Protein AF-A0A817DM86-F1 (afdb_monomer_lite)

Radius of gyration: 14.16 Å; chains: 1; bounding box: 27×30×44 Å

Structure (mmCIF, N/CA/C/O backbone):
data_AF-A0A817DM86-F1
#
_entry.id   AF-A0A817DM86-F1
#
loop_
_atom_site.group_PDB
_atom_site.id
_atom_site.type_symbol
_atom_site.label_atom_id
_atom_site.label_alt_id
_atom_site.label_comp_id
_atom_site.label_asym_id
_atom_site.label_entity_id
_atom_site.label_seq_id
_atom_site.pdbx_PDB_ins_code
_atom_site.Cartn_x
_atom_site.Cartn_y
_atom_site.Cartn_z
_atom_site.occupancy
_atom_site.B_iso_or_equiv
_atom_site.auth_seq_id
_atom_site.auth_comp_id
_atom_site.auth_asym_id
_atom_site.auth_atom_id
_atom_site.pdbx_PDB_model_num
ATOM 1 N N . MET A 1 1 ? 7.956 -14.556 5.791 1.00 50.00 1 MET A N 1
ATOM 2 C CA . MET A 1 1 ? 6.799 -13.696 5.479 1.00 50.00 1 MET A CA 1
ATOM 3 C C . MET A 1 1 ? 5.576 -14.316 6.131 1.00 50.00 1 MET A C 1
ATOM 5 O O . MET A 1 1 ? 5.336 -15.496 5.911 1.00 50.00 1 MET A O 1
ATOM 9 N N . GLU A 1 2 ? 4.900 -13.591 7.017 1.00 54.62 2 GLU A N 1
ATOM 10 C CA . GLU A 1 2 ? 3.743 -14.093 7.772 1.00 54.62 2 GLU A CA 1
ATOM 11 C C . GLU A 1 2 ? 2.454 -13.715 7.031 1.00 54.62 2 GLU A C 1
ATOM 13 O O . GLU A 1 2 ? 2.273 -12.554 6.669 1.00 54.62 2 GLU A O 1
ATOM 18 N N . ILE A 1 3 ? 1.568 -14.683 6.786 1.00 56.84 3 ILE A N 1
ATOM 19 C CA . ILE A 1 3 ? 0.252 -14.422 6.190 1.00 56.84 3 ILE A CA 1
ATOM 20 C C . ILE A 1 3 ? -0.677 -13.956 7.312 1.00 56.84 3 ILE A C 1
ATOM 22 O O . ILE A 1 3 ? -1.029 -14.740 8.193 1.00 56.84 3 ILE A O 1
ATOM 26 N N . LYS A 1 4 ? -1.084 -12.685 7.277 1.00 59.06 4 LYS A N 1
ATOM 27 C CA . LYS A 1 4 ? -2.055 -12.114 8.218 1.00 59.06 4 LYS A CA 1
ATOM 28 C C . LYS A 1 4 ? -3.429 -12.013 7.561 1.00 59.06 4 LYS A C 1
ATOM 30 O O . LYS A 1 4 ? -3.546 -11.640 6.397 1.00 59.06 4 LYS A O 1
ATOM 35 N N . THR A 1 5 ? -4.472 -12.373 8.303 1.00 58.97 5 THR A N 1
ATOM 36 C CA . THR A 1 5 ? -5.866 -12.267 7.857 1.00 58.97 5 THR A CA 1
ATOM 37 C C . THR A 1 5 ? -6.474 -10.982 8.408 1.00 58.97 5 THR A C 1
ATOM 39 O O . THR A 1 5 ? -6.568 -10.809 9.618 1.00 58.97 5 THR A O 1
ATOM 42 N N . LEU A 1 6 ? -6.899 -10.079 7.520 1.00 60.78 6 LEU A N 1
ATOM 43 C CA . LEU A 1 6 ? -7.344 -8.720 7.879 1.00 60.78 6 LEU A CA 1
ATOM 44 C C . LEU A 1 6 ? -8.590 -8.695 8.774 1.00 60.78 6 LEU A C 1
ATOM 46 O O . LEU A 1 6 ? -8.754 -7.801 9.594 1.00 60.78 6 LEU A O 1
ATOM 50 N N . TRP A 1 7 ? -9.442 -9.715 8.664 1.00 56.12 7 TRP A N 1
ATOM 51 C CA . TRP A 1 7 ? -10.644 -9.882 9.489 1.00 56.12 7 TRP A CA 1
ATOM 52 C C . TRP A 1 7 ? -10.332 -10.082 10.979 1.00 56.12 7 TRP A C 1
ATOM 54 O O . TRP A 1 7 ? -11.222 -9.940 11.808 1.00 56.12 7 TRP A O 1
ATOM 64 N N . LYS A 1 8 ? -9.086 -10.441 11.322 1.00 51.78 8 LYS A N 1
ATOM 65 C CA . LYS A 1 8 ? -8.635 -10.646 12.704 1.00 51.78 8 LYS A CA 1
ATOM 66 C C . LYS A 1 8 ? -8.328 -9.329 13.431 1.00 51.78 8 LYS A C 1
ATOM 68 O O . LYS A 1 8 ? -8.298 -9.329 14.655 1.00 51.78 8 LYS A O 1
ATOM 73 N N . ASP A 1 9 ? -8.151 -8.233 12.692 1.00 59.41 9 ASP A N 1
ATOM 74 C CA . ASP A 1 9 ? -7.826 -6.907 13.235 1.00 59.41 9 ASP A CA 1
ATOM 75 C C . ASP A 1 9 ? -9.083 -6.026 13.445 1.00 59.41 9 ASP A C 1
ATOM 77 O O . ASP A 1 9 ? -8.970 -4.806 13.534 1.00 59.41 9 ASP A O 1
ATOM 81 N N . ASP A 1 10 ? -10.292 -6.613 13.461 1.00 66.31 10 ASP A N 1
ATOM 82 C CA . ASP A 1 10 ? -11.594 -5.912 13.544 1.00 66.31 10 ASP A CA 1
ATOM 83 C C . ASP A 1 10 ? -11.775 -4.782 12.505 1.00 66.31 10 ASP A C 1
ATOM 85 O O . ASP A 1 10 ? -12.585 -3.863 12.673 1.00 66.31 10 ASP A O 1
ATOM 89 N N . ALA A 1 11 ? -11.033 -4.852 11.395 1.00 68.12 11 ALA A N 1
ATOM 90 C CA . ALA A 1 11 ? -11.086 -3.870 10.325 1.00 68.12 11 ALA A CA 1
ATOM 91 C C . ALA A 1 11 ? -12.477 -3.871 9.678 1.00 68.12 11 ALA A C 1
ATOM 93 O O . ALA A 1 11 ? -12.839 -4.778 8.929 1.00 68.12 11 ALA A O 1
ATOM 94 N N . LYS A 1 12 ? -13.263 -2.826 9.956 1.00 79.50 12 LYS A N 1
ATOM 95 C CA . LYS A 1 12 ? -14.616 -2.665 9.398 1.00 79.50 12 LYS A CA 1
ATOM 96 C C . LYS A 1 12 ? -14.602 -2.242 7.930 1.00 79.50 12 LYS A C 1
ATOM 98 O O . LYS A 1 12 ? -15.562 -2.509 7.213 1.00 79.50 12 LYS A O 1
ATOM 103 N N . THR A 1 13 ? -13.511 -1.612 7.496 1.00 86.38 13 THR A N 1
ATOM 104 C CA . THR A 1 13 ? -13.333 -1.091 6.139 1.00 86.38 13 THR A CA 1
ATOM 105 C C . THR A 1 13 ? -11.957 -1.480 5.615 1.00 86.38 13 THR A C 1
ATOM 107 O O . THR A 1 13 ? -10.945 -1.233 6.274 1.00 86.38 13 THR A O 1
ATOM 110 N N . ILE A 1 14 ? -11.925 -2.066 4.416 1.00 87.56 14 ILE A N 1
ATOM 111 C CA . ILE A 1 14 ? -10.701 -2.439 3.703 1.00 87.56 14 ILE A CA 1
ATOM 112 C C . ILE A 1 14 ? -10.725 -1.763 2.331 1.00 87.56 14 ILE A C 1
ATOM 114 O O . ILE A 1 14 ? -11.655 -1.969 1.553 1.00 87.56 14 ILE A O 1
ATOM 118 N N . GLY A 1 15 ? -9.707 -0.959 2.036 1.00 90.69 15 GLY A N 1
ATOM 119 C CA . GLY A 1 15 ? -9.465 -0.391 0.715 1.00 90.69 15 GLY A CA 1
ATOM 120 C C . GLY A 1 15 ? -8.451 -1.225 -0.066 1.00 90.69 15 GLY A C 1
ATOM 121 O O . GLY A 1 15 ? -7.453 -1.689 0.488 1.00 90.69 15 GLY A O 1
ATOM 122 N N . ILE A 1 16 ? -8.695 -1.395 -1.363 1.00 92.75 16 ILE A N 1
ATOM 123 C CA . ILE A 1 16 ? -7.763 -2.058 -2.279 1.00 92.75 16 ILE A CA 1
ATOM 124 C C . ILE A 1 16 ? -7.082 -0.979 -3.115 1.00 92.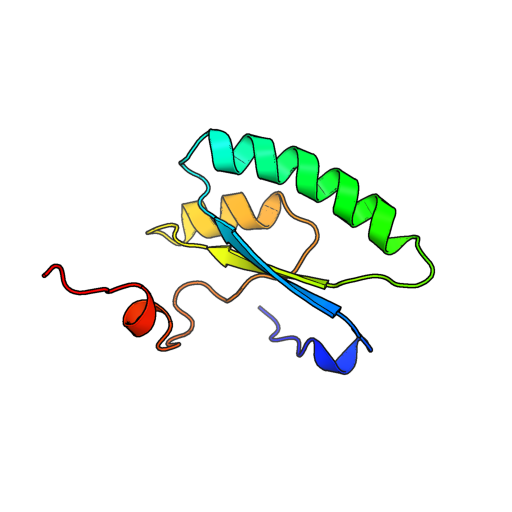75 16 ILE A C 1
ATOM 126 O O . ILE A 1 16 ? -7.753 -0.217 -3.810 1.00 92.75 16 ILE A O 1
ATOM 130 N N . TYR A 1 17 ? -5.758 -0.911 -3.035 1.00 93.81 17 TYR A N 1
ATOM 131 C CA . TYR A 1 17 ? -4.954 0.085 -3.728 1.00 93.81 17 TYR A CA 1
ATOM 132 C C . TYR A 1 17 ? -4.163 -0.571 -4.859 1.00 93.81 17 TYR A C 1
ATOM 134 O O . TYR A 1 17 ? -3.227 -1.325 -4.606 1.00 93.81 17 TYR A O 1
ATOM 142 N N . PHE A 1 18 ? -4.543 -0.294 -6.105 1.00 92.62 18 PHE A N 1
ATOM 143 C CA . PHE A 1 18 ? -3.839 -0.778 -7.295 1.00 92.62 18 PHE A CA 1
ATOM 144 C C . PHE A 1 18 ? -2.805 0.252 -7.728 1.00 92.62 18 PHE A C 1
ATOM 146 O O . PHE A 1 18 ? -3.157 1.411 -7.955 1.00 92.62 18 PHE A O 1
ATOM 153 N N . SER A 1 19 ? -1.540 -0.152 -7.819 1.00 93.81 19 SER A N 1
ATOM 154 C CA . SER A 1 19 ? -0.462 0.785 -8.130 1.00 93.81 19 SER A CA 1
ATOM 155 C C . SER A 1 19 ? 0.826 0.087 -8.581 1.00 93.81 19 SER A C 1
ATOM 157 O O . SER A 1 19 ? 0.936 -1.137 -8.500 1.00 93.81 19 SER A O 1
ATOM 159 N N . VAL A 1 20 ? 1.797 0.874 -9.049 1.00 92.31 20 VAL A N 1
ATOM 160 C CA . VAL A 1 20 ? 3.140 0.432 -9.465 1.00 92.31 20 VAL A CA 1
ATOM 161 C C . VAL A 1 20 ? 4.202 1.444 -9.034 1.00 92.31 20 VAL A C 1
ATOM 163 O O . VAL A 1 20 ? 3.931 2.645 -8.975 1.00 92.31 20 VAL A O 1
ATOM 166 N N . GLU A 1 21 ? 5.425 0.985 -8.783 1.00 92.62 21 GLU A N 1
ATOM 167 C CA . GLU A 1 21 ? 6.541 1.837 -8.342 1.00 92.62 21 GLU A CA 1
ATOM 168 C C . GLU A 1 21 ? 7.105 2.694 -9.475 1.00 92.62 21 GLU A C 1
ATOM 170 O O . GLU A 1 21 ? 7.490 3.851 -9.281 1.00 92.62 21 GLU A O 1
ATOM 175 N N . TRP A 1 22 ? 7.194 2.131 -10.680 1.00 88.25 22 TRP A N 1
ATOM 176 C CA . TRP A 1 22 ? 7.900 2.764 -11.794 1.00 88.25 22 TRP A CA 1
ATOM 177 C C . TRP A 1 22 ? 7.156 3.984 -12.360 1.00 88.25 22 TRP A C 1
ATOM 179 O O . TRP A 1 22 ? 7.790 4.870 -12.943 1.00 88.25 22 TRP A O 1
ATOM 189 N N . TYR A 1 23 ? 5.847 4.107 -12.115 1.00 93.12 23 TYR A N 1
ATOM 190 C CA . TYR A 1 23 ? 5.019 5.194 -12.636 1.00 93.12 23 TYR A CA 1
ATOM 191 C C . TYR A 1 23 ? 5.020 6.426 -11.703 1.00 93.12 23 TYR A C 1
ATOM 193 O O . TYR A 1 23 ? 4.553 6.335 -10.568 1.00 93.12 23 TYR A O 1
ATOM 201 N N . PRO A 1 24 ? 5.515 7.606 -12.140 1.00 91.44 24 PRO A N 1
ATOM 202 C CA . PRO A 1 24 ? 5.646 8.773 -11.260 1.00 91.44 24 PRO A CA 1
ATOM 203 C C . PRO A 1 24 ? 4.349 9.237 -10.576 1.00 91.44 24 PRO A C 1
ATOM 205 O O . PRO A 1 24 ? 4.384 9.427 -9.362 1.00 91.44 24 PRO A O 1
ATOM 208 N N . PRO A 1 25 ? 3.196 9.335 -11.268 1.00 94.12 25 PRO A N 1
ATOM 209 C CA . PRO A 1 25 ? 1.945 9.725 -10.615 1.00 94.12 25 PRO A CA 1
ATOM 210 C C . PRO A 1 25 ? 1.518 8.779 -9.485 1.00 94.12 25 PRO A C 1
ATOM 212 O O . PRO A 1 25 ? 0.966 9.228 -8.483 1.00 94.12 25 PRO A O 1
ATOM 215 N N . CYS A 1 26 ? 1.814 7.480 -9.602 1.00 93.88 26 CYS A N 1
ATOM 216 C CA . CYS A 1 26 ? 1.571 6.516 -8.530 1.00 93.88 26 CYS A CA 1
ATOM 217 C C . CYS A 1 26 ? 2.402 6.833 -7.283 1.00 93.88 26 CYS A C 1
ATOM 219 O O . CYS A 1 26 ? 1.874 6.769 -6.172 1.00 93.88 26 CYS A O 1
ATOM 221 N N . ARG A 1 27 ? 3.671 7.229 -7.443 1.00 92.56 27 ARG A N 1
ATOM 222 C CA . ARG A 1 27 ? 4.540 7.607 -6.316 1.00 92.56 27 ARG A CA 1
ATOM 223 C C . ARG A 1 27 ? 4.047 8.866 -5.602 1.00 92.56 27 ARG A C 1
ATOM 225 O O . ARG A 1 27 ? 3.987 8.874 -4.374 1.00 92.56 27 ARG A O 1
ATOM 232 N N . ASP A 1 28 ? 3.618 9.880 -6.350 1.00 93.62 28 ASP A N 1
ATOM 233 C CA . ASP A 1 28 ? 3.083 11.124 -5.775 1.00 93.62 28 ASP A CA 1
ATOM 234 C C . ASP A 1 28 ? 1.790 10.865 -4.979 1.00 93.62 28 ASP A C 1
ATOM 236 O O . ASP A 1 28 ? 1.628 11.332 -3.845 1.00 93.62 28 ASP A O 1
ATOM 240 N N . ILE A 1 29 ? 0.894 10.042 -5.539 1.00 95.06 29 ILE A N 1
ATOM 241 C CA . ILE A 1 29 ? -0.321 9.590 -4.849 1.00 95.06 29 ILE A CA 1
ATOM 242 C C . ILE A 1 29 ? 0.041 8.785 -3.601 1.00 95.06 29 ILE A C 1
ATOM 244 O O . ILE A 1 29 ? -0.555 9.010 -2.552 1.00 95.06 29 ILE A O 1
ATOM 248 N N . THR A 1 30 ? 1.025 7.886 -3.683 1.00 95.50 30 THR A N 1
ATOM 249 C CA . THR A 1 30 ? 1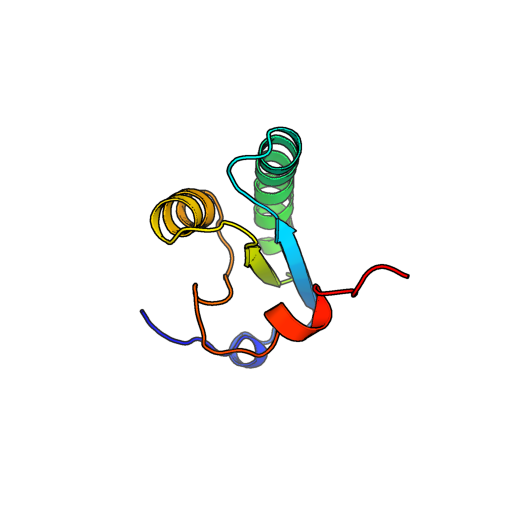.460 7.057 -2.546 1.00 95.50 30 THR A CA 1
ATOM 250 C C . THR A 1 30 ? 1.928 7.915 -1.386 1.00 95.50 30 THR A C 1
ATOM 252 O O . THR A 1 30 ? 1.505 7.692 -0.258 1.00 95.50 30 THR A O 1
ATOM 255 N N . SER A 1 31 ? 2.764 8.921 -1.656 1.00 94.00 31 SER A N 1
ATOM 256 C CA . SER A 1 31 ? 3.258 9.826 -0.619 1.00 94.00 31 SER A CA 1
ATOM 257 C C . SER A 1 31 ? 2.106 10.527 0.107 1.00 94.00 31 SER A C 1
ATOM 259 O O . SER A 1 31 ? 2.065 10.534 1.338 1.00 94.00 31 SER A O 1
ATOM 261 N N . THR A 1 32 ? 1.131 11.034 -0.650 1.00 94.88 32 THR A N 1
ATOM 262 C CA . THR A 1 32 ? -0.066 11.675 -0.089 1.00 94.88 32 THR A CA 1
ATOM 263 C C . THR A 1 32 ? -0.928 10.680 0.696 1.00 94.88 32 THR A C 1
ATOM 265 O O . THR A 1 32 ? -1.345 10.960 1.818 1.00 94.88 32 THR A O 1
ATOM 268 N N . LEU A 1 33 ? -1.165 9.492 0.136 1.00 95.62 33 LEU A N 1
ATOM 269 C CA . LEU A 1 33 ? -1.996 8.452 0.738 1.00 95.62 33 LEU A CA 1
ATOM 270 C C . LEU A 1 33 ? -1.395 7.922 2.044 1.00 95.62 33 LEU A C 1
ATOM 272 O O . LEU A 1 33 ? -2.136 7.681 2.992 1.00 95.62 33 LEU A O 1
ATOM 276 N N . THR A 1 34 ? -0.069 7.791 2.123 1.00 95.00 34 THR A N 1
ATOM 277 C CA . THR A 1 34 ? 0.642 7.412 3.352 1.00 95.00 34 THR A CA 1
ATOM 278 C C . THR A 1 34 ? 0.343 8.385 4.485 1.00 95.00 34 THR A C 1
ATOM 280 O O . THR A 1 34 ? 0.022 7.948 5.590 1.00 95.00 34 THR A O 1
ATOM 283 N N . GLN A 1 35 ? 0.377 9.692 4.213 1.00 93.62 35 GLN A N 1
ATOM 284 C CA . GLN A 1 35 ? 0.054 10.705 5.217 1.00 93.62 35 GLN A CA 1
ATOM 285 C C . GLN A 1 35 ? -1.407 10.588 5.678 1.00 93.62 35 GLN A C 1
ATOM 287 O O . GLN A 1 35 ? -1.668 10.491 6.878 1.00 93.62 35 GLN A O 1
ATOM 292 N N . CYS A 1 36 ? -2.353 10.507 4.735 1.00 93.12 36 CYS A N 1
ATOM 293 C CA . CYS A 1 36 ? -3.775 10.350 5.053 1.00 93.12 36 CYS A CA 1
ATOM 294 C C . CYS A 1 36 ? -4.064 9.067 5.843 1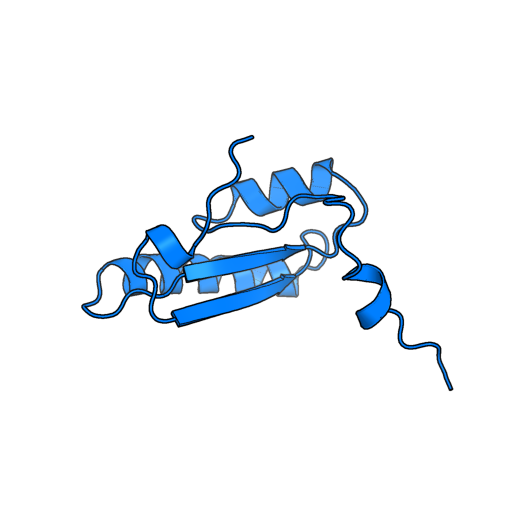.00 93.12 36 CYS A C 1
ATOM 296 O O . CYS A 1 36 ? -4.892 9.073 6.751 1.00 93.12 36 CYS A O 1
ATOM 298 N N . TYR A 1 37 ? -3.388 7.965 5.513 1.00 93.88 37 TYR A N 1
ATOM 299 C CA . TYR A 1 37 ? -3.539 6.701 6.224 1.00 93.88 37 TYR A CA 1
ATOM 300 C C . TYR A 1 37 ? -3.063 6.822 7.671 1.00 93.88 37 TYR A C 1
ATOM 302 O O . TYR A 1 37 ? -3.798 6.447 8.577 1.00 93.88 37 TYR A O 1
ATOM 310 N N . ILE A 1 38 ? -1.879 7.394 7.911 1.00 92.38 38 ILE A N 1
ATOM 311 C CA . ILE A 1 38 ? -1.348 7.582 9.271 1.00 92.38 38 ILE A CA 1
ATOM 312 C C . ILE A 1 38 ? -2.317 8.408 10.130 1.00 92.38 38 ILE A C 1
ATOM 314 O O . ILE A 1 38 ? -2.580 8.046 11.276 1.00 92.38 38 ILE A O 1
ATOM 318 N N . GLU A 1 39 ? -2.886 9.477 9.573 1.00 91.94 39 GLU A N 1
ATOM 319 C CA . GLU A 1 39 ? -3.893 10.298 10.256 1.00 91.94 39 GLU A CA 1
ATOM 320 C C . GLU A 1 39 ? -5.187 9.518 10.530 1.00 91.94 39 GLU A C 1
ATOM 322 O O . GLU A 1 39 ? -5.729 9.575 11.635 1.00 91.94 39 GLU A O 1
ATOM 327 N N . ALA A 1 40 ? -5.661 8.736 9.558 1.00 90.12 40 ALA A N 1
ATOM 328 C CA . ALA A 1 40 ? -6.869 7.931 9.702 1.00 90.12 40 ALA A CA 1
ATOM 329 C C . ALA A 1 40 ? -6.726 6.809 10.740 1.00 90.12 40 ALA A C 1
ATOM 331 O O . ALA A 1 40 ? -7.700 6.488 11.424 1.00 90.12 40 ALA A O 1
ATOM 332 N N . GLN A 1 41 ? -5.523 6.255 10.918 1.00 88.19 41 GLN A N 1
ATOM 333 C CA . GLN A 1 41 ? -5.255 5.251 11.951 1.00 88.19 41 GLN A CA 1
ATOM 334 C C . GLN A 1 41 ? -5.416 5.798 13.379 1.00 88.19 41 GLN A C 1
ATOM 336 O O . GLN A 1 41 ? -5.622 5.014 14.302 1.00 88.19 41 GLN A O 1
ATOM 341 N N . ALA A 1 42 ? -5.364 7.122 13.572 1.00 88.00 42 ALA A N 1
ATOM 342 C CA . ALA A 1 42 ? -5.627 7.773 14.857 1.00 88.00 42 ALA A CA 1
ATOM 343 C C . ALA A 1 42 ? -7.114 8.124 15.081 1.00 88.00 42 ALA A C 1
ATOM 345 O O . ALA A 1 42 ? -7.464 8.670 16.128 1.00 88.00 42 ALA A O 1
ATOM 346 N N . SER A 1 43 ? -7.988 7.847 14.109 1.00 86.25 43 SER A N 1
ATOM 347 C CA . SER A 1 43 ? -9.421 8.149 14.192 1.00 86.25 43 SER A CA 1
ATOM 348 C C . SER A 1 43 ? -10.217 7.060 14.924 1.00 86.25 43 SER A C 1
ATOM 350 O O . SER A 1 43 ? -9.741 5.947 15.138 1.00 86.25 43 SER A O 1
ATOM 352 N N . GLU A 1 44 ? -11.474 7.355 15.270 1.00 82.56 44 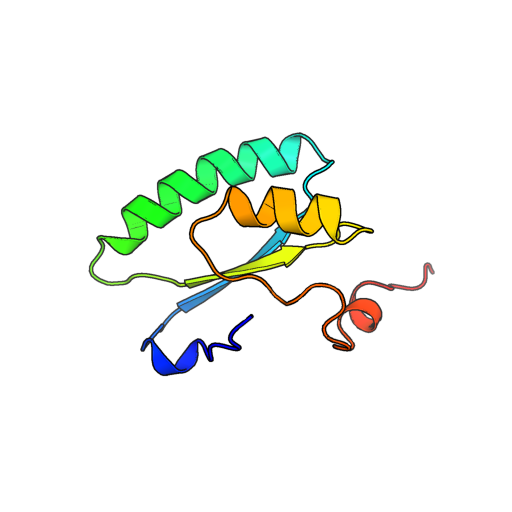GLU A N 1
ATOM 353 C CA . GLU A 1 44 ? -12.394 6.376 15.877 1.00 82.56 44 GLU A CA 1
ATOM 354 C C . GLU A 1 44 ? -12.752 5.212 14.932 1.00 82.56 44 GLU A C 1
ATOM 356 O O . GLU A 1 44 ? -13.242 4.167 15.374 1.00 82.56 44 GLU A O 1
ATOM 361 N N . HIS A 1 45 ? -12.530 5.383 13.624 1.00 78.88 45 HIS A N 1
ATOM 362 C CA . HIS A 1 45 ? -12.887 4.423 12.580 1.00 78.88 45 HIS A CA 1
ATOM 363 C C . HIS A 1 45 ? -11.717 4.213 11.605 1.00 78.88 45 HIS A C 1
ATOM 365 O O . HIS A 1 45 ? -11.786 4.661 10.457 1.00 78.88 45 HIS A O 1
ATOM 371 N N . PRO A 1 46 ? -10.643 3.528 12.036 1.00 83.88 46 PRO A N 1
ATOM 372 C CA . PRO A 1 46 ? -9.518 3.224 11.163 1.00 83.88 46 PRO A CA 1
ATOM 373 C C . PRO A 1 46 ? -9.954 2.301 10.018 1.00 83.88 46 PRO A C 1
ATOM 375 O O . PRO A 1 46 ? -10.834 1.447 10.174 1.00 83.88 46 PRO A O 1
ATOM 378 N N . PHE A 1 47 ? -9.310 2.454 8.865 1.00 86.25 47 PHE A N 1
ATOM 379 C CA . PHE A 1 47 ? -9.479 1.562 7.722 1.00 86.25 47 PHE A CA 1
ATOM 380 C C . PHE A 1 47 ? -8.148 0.908 7.382 1.00 86.25 47 PHE A C 1
ATOM 382 O O . PHE A 1 47 ? -7.086 1.482 7.594 1.00 86.25 47 PHE A O 1
ATOM 389 N N . GLN A 1 48 ? -8.205 -0.296 6.826 1.00 88.38 48 GLN A N 1
ATOM 390 C CA . GLN A 1 48 ? -7.013 -0.987 6.355 1.00 88.38 48 GLN A CA 1
ATOM 391 C C . GLN A 1 48 ? -6.848 -0.796 4.853 1.00 88.38 48 GLN A C 1
ATOM 393 O O . GLN A 1 48 ? -7.831 -0.776 4.112 1.00 88.38 48 GLN A O 1
ATOM 398 N N . LEU A 1 49 ? -5.604 -0.688 4.396 1.00 91.00 49 LEU A N 1
ATOM 399 C CA . LEU A 1 49 ? -5.264 -0.693 2.976 1.00 91.00 49 LEU A CA 1
ATOM 400 C C . LEU A 1 49 ? -4.510 -1.964 2.612 1.00 91.00 49 LEU A C 1
ATOM 402 O O . LEU A 1 49 ? -3.719 -2.491 3.397 1.00 91.00 49 LEU A O 1
ATOM 406 N N . VAL A 1 50 ? -4.765 -2.442 1.398 1.00 91.44 50 VAL A N 1
ATOM 407 C CA . VAL A 1 50 ? -4.026 -3.545 0.793 1.00 91.44 50 VAL A CA 1
ATOM 408 C C . VAL A 1 50 ? -3.532 -3.110 -0.576 1.00 91.44 50 VAL A C 1
ATOM 410 O O . VAL A 1 50 ? -4.334 -2.849 -1.473 1.00 91.44 50 VAL A O 1
ATOM 413 N N . LEU A 1 51 ? -2.214 -3.059 -0.742 1.00 92.31 51 LEU A N 1
ATOM 414 C CA . LEU A 1 51 ? -1.579 -2.875 -2.038 1.00 92.31 51 LEU A CA 1
ATOM 415 C C . LEU A 1 51 ? -1.778 -4.130 -2.897 1.00 92.31 51 LEU A C 1
ATOM 417 O O . LEU A 1 51 ? -1.415 -5.240 -2.504 1.00 92.31 51 LEU A O 1
ATOM 421 N N . VAL A 1 52 ? -2.294 -3.927 -4.102 1.00 91.38 52 VAL A N 1
ATOM 422 C CA . VAL A 1 52 ? -2.229 -4.874 -5.214 1.00 91.38 52 VAL A CA 1
ATOM 423 C C . VAL A 1 52 ? -1.279 -4.270 -6.237 1.00 91.38 52 VAL A C 1
ATOM 425 O O . VAL A 1 52 ? -1.657 -3.427 -7.051 1.00 91.38 52 VAL A O 1
ATOM 428 N N . SER A 1 53 ? -0.011 -4.653 -6.133 1.00 90.38 53 SER A N 1
ATOM 429 C CA . SER A 1 53 ? 1.027 -4.165 -7.036 1.00 90.38 53 SER A CA 1
ATOM 430 C C . SER A 1 53 ? 0.879 -4.808 -8.416 1.00 90.38 53 SER A C 1
ATOM 432 O O . SER A 1 53 ? 0.582 -5.998 -8.527 1.00 90.38 53 SER A O 1
ATOM 434 N N . SER A 1 54 ? 1.081 -4.002 -9.459 1.00 89.94 54 SER A N 1
ATOM 435 C CA . SER A 1 54 ? 1.263 -4.470 -10.843 1.00 89.94 54 SER A CA 1
ATOM 436 C C . SER A 1 54 ? 2.720 -4.330 -11.305 1.00 89.94 54 SER A C 1
ATOM 438 O O . SER A 1 54 ? 2.981 -4.239 -12.501 1.00 89.94 54 SER A O 1
ATOM 440 N N . ASP A 1 55 ? 3.666 -4.240 -10.364 1.00 90.12 55 ASP A N 1
ATOM 441 C CA . ASP A 1 55 ? 5.090 -4.300 -10.684 1.00 90.12 55 ASP A CA 1
ATOM 442 C C . ASP A 1 55 ? 5.418 -5.676 -11.282 1.00 90.12 55 ASP A C 1
ATOM 444 O O . ASP A 1 55 ? 4.848 -6.693 -10.887 1.00 90.12 55 ASP A O 1
ATOM 448 N N . GLU A 1 56 ? 6.320 -5.710 -12.260 1.00 88.69 56 GLU A N 1
ATOM 449 C CA . GLU A 1 56 ? 6.623 -6.929 -13.027 1.00 88.69 56 GLU A CA 1
ATOM 450 C C . GLU A 1 56 ? 7.670 -7.817 -12.344 1.00 88.69 56 GLU A C 1
ATOM 452 O O . GLU A 1 56 ? 7.847 -8.981 -12.705 1.00 88.69 56 GLU A O 1
ATOM 457 N N . ASP A 1 57 ? 8.362 -7.276 -11.344 1.00 89.75 57 ASP A N 1
ATOM 458 C CA . ASP A 1 57 ? 9.453 -7.939 -10.653 1.00 89.75 57 ASP A CA 1
ATOM 459 C C . ASP A 1 57 ? 9.381 -7.742 -9.131 1.00 89.75 57 ASP A C 1
ATOM 461 O O . ASP A 1 57 ? 8.886 -6.740 -8.604 1.00 89.75 57 ASP A O 1
ATOM 465 N N . GLU A 1 58 ? 9.910 -8.730 -8.412 1.00 90.50 58 GLU A N 1
ATOM 466 C CA . GLU A 1 58 ? 9.865 -8.778 -6.952 1.00 90.50 58 GLU A CA 1
ATOM 467 C C . GLU A 1 58 ? 10.699 -7.658 -6.304 1.00 90.50 58 GLU A C 1
ATOM 469 O O . GLU A 1 58 ? 10.390 -7.202 -5.201 1.00 90.50 58 GLU A O 1
ATOM 474 N N . GLN A 1 59 ? 11.753 -7.180 -6.974 1.00 92.75 59 GLN A N 1
ATOM 475 C CA . GLN A 1 59 ? 12.609 -6.121 -6.444 1.00 92.75 59 GLN A CA 1
ATOM 476 C C . GLN A 1 59 ? 11.863 -4.781 -6.415 1.00 92.75 59 GLN A C 1
ATOM 478 O O . GLN A 1 59 ? 11.877 -4.101 -5.384 1.00 92.75 59 GLN A O 1
ATOM 483 N N . SER A 1 60 ? 11.186 -4.425 -7.507 1.00 91.12 60 SER A N 1
ATOM 484 C CA . SER A 1 60 ? 10.328 -3.244 -7.614 1.00 91.12 60 SER A CA 1
ATOM 485 C C . SER A 1 60 ? 9.174 -3.316 -6.615 1.00 91.12 60 SER A C 1
ATOM 487 O O . SER A 1 60 ? 8.990 -2.380 -5.835 1.00 91.12 60 SER A O 1
ATOM 489 N N . PHE A 1 61 ? 8.490 -4.464 -6.534 1.00 92.81 61 PHE A N 1
ATOM 490 C CA . PHE A 1 61 ? 7.451 -4.721 -5.531 1.00 92.81 61 PHE A CA 1
ATOM 491 C C . PHE A 1 61 ? 7.947 -4.471 -4.098 1.00 92.81 61 PHE A C 1
ATOM 493 O O . PHE A 1 61 ? 7.330 -3.720 -3.339 1.00 92.81 61 PHE A O 1
ATOM 500 N N . ASN A 1 62 ? 9.079 -5.074 -3.722 1.00 92.31 62 ASN A N 1
ATOM 501 C CA . ASN A 1 62 ? 9.628 -4.969 -2.370 1.00 92.31 62 ASN A CA 1
ATOM 502 C C . ASN A 1 62 ? 10.036 -3.533 -2.034 1.00 92.31 62 ASN A C 1
ATOM 504 O O . ASN A 1 62 ? 9.759 -3.048 -0.934 1.00 92.31 62 ASN A O 1
ATOM 508 N N . LYS A 1 63 ? 10.667 -2.835 -2.985 1.00 92.50 63 LYS A N 1
ATOM 509 C CA . LYS A 1 63 ? 11.023 -1.422 -2.832 1.00 92.50 63 LYS A CA 1
ATOM 510 C C . LYS A 1 63 ? 9.781 -0.558 -2.618 1.00 92.50 63 LYS A C 1
ATOM 512 O O . LYS A 1 63 ? 9.829 0.380 -1.823 1.00 92.50 63 LYS A O 1
ATOM 517 N N . TYR A 1 64 ? 8.689 -0.858 -3.311 1.00 93.25 64 TYR A N 1
ATOM 518 C CA . TYR A 1 64 ? 7.459 -0.088 -3.196 1.00 93.25 64 TYR A CA 1
ATOM 519 C C . TYR A 1 64 ? 6.749 -0.332 -1.866 1.00 93.25 64 TYR A C 1
ATOM 521 O O . TYR A 1 64 ? 6.411 0.611 -1.155 1.00 93.25 64 TYR A O 1
ATOM 529 N N . CYS A 1 65 ? 6.610 -1.605 -1.483 1.00 91.81 65 CYS A N 1
ATOM 530 C CA . CYS A 1 65 ? 6.005 -2.004 -0.214 1.00 91.81 65 CYS A CA 1
ATOM 531 C C . CYS A 1 65 ? 6.735 -1.392 0.985 1.00 91.81 65 CYS A C 1
ATOM 533 O O . CYS A 1 65 ? 6.095 -0.974 1.944 1.00 91.81 65 CYS A O 1
ATOM 535 N N . ALA A 1 66 ? 8.067 -1.285 0.923 1.00 91.94 66 ALA A N 1
ATOM 536 C CA . ALA A 1 66 ? 8.871 -0.688 1.988 1.00 91.94 66 ALA A CA 1
ATOM 537 C C . ALA A 1 66 ? 8.559 0.800 2.251 1.00 91.94 66 ALA A C 1
ATOM 539 O O . ALA A 1 66 ? 8.941 1.325 3.295 1.00 91.94 66 ALA A O 1
ATOM 540 N N . GLN A 1 67 ? 7.879 1.482 1.324 1.00 90.50 67 GLN A N 1
ATOM 541 C CA . GLN A 1 67 ? 7.487 2.889 1.455 1.00 90.50 67 GLN A CA 1
ATOM 542 C C . GLN A 1 67 ? 6.104 3.071 2.101 1.00 90.50 67 GLN A C 1
ATOM 544 O O . GLN A 1 67 ? 5.682 4.206 2.327 1.00 90.50 67 GLN A O 1
ATOM 549 N N . MET A 1 68 ? 5.384 1.982 2.386 1.00 91.69 68 MET A N 1
ATOM 550 C CA . MET A 1 68 ? 3.985 2.019 2.806 1.00 91.69 68 MET A CA 1
ATOM 551 C C . MET A 1 68 ? 3.779 1.358 4.178 1.00 91.69 68 MET A C 1
ATOM 553 O O . MET A 1 68 ? 4.348 0.303 4.450 1.00 91.69 68 MET A O 1
ATOM 557 N N . PRO A 1 69 ? 2.925 1.926 5.044 1.00 92.00 69 PRO A N 1
ATOM 558 C CA . PRO A 1 69 ? 2.640 1.385 6.375 1.00 92.00 69 PRO A CA 1
ATOM 559 C C . PRO A 1 69 ? 1.467 0.382 6.405 1.00 92.00 69 PRO A C 1
ATOM 561 O O . PRO A 1 69 ? 0.915 0.117 7.475 1.00 92.00 69 PRO A O 1
ATOM 564 N N . TRP A 1 70 ? 1.042 -0.142 5.253 1.00 90.81 70 TRP A N 1
ATOM 565 C CA . TRP A 1 70 ? -0.118 -1.030 5.119 1.00 90.81 70 TRP A CA 1
ATOM 566 C C . TRP A 1 70 ? 0.238 -2.368 4.462 1.00 90.81 70 TRP A C 1
ATOM 568 O O . TRP A 1 70 ? 1.387 -2.630 4.109 1.00 90.81 70 TRP A O 1
ATOM 578 N N . TYR A 1 71 ? -0.752 -3.249 4.330 1.00 90.38 71 TYR A N 1
ATOM 579 C CA . TYR A 1 71 ? -0.560 -4.609 3.836 1.00 90.38 71 TYR A CA 1
ATOM 580 C C . TYR A 1 71 ? -0.409 -4.657 2.311 1.00 90.38 71 TYR A C 1
ATOM 582 O O . TYR A 1 71 ? -0.844 -3.758 1.601 1.00 90.38 71 TYR A O 1
ATOM 590 N N . ALA A 1 72 ? 0.157 -5.743 1.788 1.00 90.75 72 ALA A N 1
ATOM 591 C CA . ALA A 1 72 ? 0.226 -6.000 0.354 1.00 90.75 72 ALA A CA 1
ATOM 592 C C . ALA A 1 72 ? -0.175 -7.443 0.052 1.00 90.75 72 ALA A C 1
ATOM 594 O O . ALA A 1 72 ? 0.085 -8.356 0.843 1.00 90.75 72 ALA A O 1
ATOM 595 N N . VAL A 1 73 ? -0.791 -7.655 -1.109 1.00 88.56 73 VAL A N 1
ATOM 596 C CA . VAL A 1 73 ? -0.899 -8.994 -1.685 1.00 88.56 73 VAL A CA 1
ATOM 597 C C . VAL A 1 73 ? 0.507 -9.468 -2.026 1.00 88.56 73 VAL A C 1
ATOM 599 O O . VAL A 1 73 ? 1.301 -8.716 -2.589 1.00 88.56 73 VAL A O 1
ATOM 602 N N . LEU A 1 74 ? 0.817 -10.713 -1.661 1.00 85.06 74 LEU A N 1
ATOM 603 C CA . LEU A 1 74 ? 2.136 -11.283 -1.907 1.00 85.06 74 LEU A CA 1
ATOM 604 C C . LEU A 1 74 ? 2.451 -11.263 -3.401 1.00 85.06 74 LEU A C 1
ATOM 606 O O . LEU A 1 74 ? 1.620 -11.658 -4.226 1.00 85.06 74 LEU A O 1
ATOM 610 N N . PHE A 1 75 ? 3.672 -10.857 -3.738 1.00 83.44 75 PHE A N 1
ATOM 611 C CA . PHE A 1 75 ? 4.158 -10.976 -5.100 1.00 83.44 75 PHE A CA 1
ATOM 612 C C . PHE A 1 75 ? 4.070 -12.440 -5.544 1.00 83.44 75 PHE A C 1
ATOM 614 O O . PHE A 1 75 ? 4.487 -13.346 -4.820 1.00 83.44 75 PHE A O 1
ATOM 621 N N . ASN A 1 76 ? 3.475 -12.676 -6.713 1.00 76.25 76 ASN A N 1
ATOM 622 C CA . ASN A 1 76 ? 3.298 -14.012 -7.277 1.00 76.25 76 ASN A CA 1
ATOM 623 C C . ASN A 1 76 ? 2.552 -15.010 -6.354 1.00 76.25 76 ASN A C 1
ATOM 625 O O . ASN A 1 76 ? 2.846 -16.204 -6.362 1.00 76.25 76 ASN A O 1
ATOM 629 N N . ALA A 1 77 ? 1.560 -14.550 -5.571 1.00 68.44 77 ALA A N 1
ATOM 630 C CA . ALA A 1 77 ? 0.757 -15.367 -4.639 1.00 68.44 77 ALA A CA 1
ATOM 631 C C . ALA A 1 77 ? -0.019 -16.553 -5.265 1.00 68.44 77 ALA A C 1
ATOM 633 O O . ALA A 1 77 ? -0.868 -17.145 -4.600 1.00 68.44 77 ALA A O 1
ATOM 634 N N . GLY A 1 78 ? 0.180 -16.866 -6.551 1.00 62.31 78 GLY A N 1
ATOM 635 C CA . GLY A 1 78 ? -0.588 -17.873 -7.286 1.00 62.31 78 GLY A CA 1
ATOM 636 C C . GLY A 1 78 ? -2.079 -17.543 -7.410 1.00 62.31 78 GLY A C 1
ATOM 637 O O . GLY A 1 78 ? -2.865 -18.393 -7.823 1.00 62.31 78 GLY A O 1
ATOM 638 N N . ALA A 1 79 ? -2.490 -16.326 -7.040 1.00 56.38 79 ALA A N 1
ATOM 639 C CA . ALA A 1 79 ? -3.877 -15.904 -7.099 1.00 56.38 79 ALA A CA 1
ATOM 640 C C . ALA A 1 79 ? -4.267 -15.555 -8.550 1.00 56.38 79 ALA A C 1
ATOM 642 O O . ALA A 1 79 ? -3.516 -14.856 -9.233 1.00 56.38 79 ALA A O 1
ATOM 643 N N . PRO A 1 80 ? -5.465 -15.952 -9.013 1.00 54.00 80 PRO A N 1
ATOM 644 C CA . PRO A 1 80 ? -5.982 -15.704 -10.364 1.00 54.00 80 PRO A CA 1
ATOM 645 C C . PRO A 1 80 ? -6.277 -14.220 -10.671 1.00 54.00 80 PRO A C 1
ATOM 647 O O . PRO A 1 80 ? -7.006 -13.920 -11.610 1.00 54.00 80 PRO A O 1
ATOM 650 N N . PHE A 1 81 ? -5.721 -13.266 -9.917 1.00 51.34 81 PHE A N 1
ATOM 651 C CA . PHE A 1 81 ? -5.908 -11.828 -10.148 1.00 51.34 81 PHE A CA 1
ATOM 652 C C . PHE A 1 81 ? -5.379 -11.372 -11.517 1.00 51.34 81 PHE A C 1
ATOM 654 O O . PHE A 1 81 ? -5.955 -10.466 -12.115 1.00 51.34 81 PHE A O 1
ATOM 661 N N . LEU A 1 82 ? -4.369 -12.062 -12.065 1.00 47.94 82 LEU A N 1
ATOM 662 C CA . LEU A 1 82 ? -3.912 -11.851 -13.445 1.00 47.94 82 LEU A CA 1
ATOM 663 C C . LEU A 1 82 ? -4.991 -12.179 -14.494 1.00 47.94 82 LEU A C 1
ATOM 665 O O . LEU A 1 82 ? -4.937 -11.645 -15.595 1.00 47.94 82 LEU A O 1
ATOM 669 N N . VAL A 1 83 ? -5.999 -12.994 -14.159 1.00 45.66 83 VAL A N 1
ATOM 670 C CA . VAL A 1 83 ? -7.086 -13.361 -15.083 1.00 45.66 83 VAL A CA 1
ATOM 671 C C . VAL A 1 83 ? -8.140 -12.248 -15.200 1.00 45.66 83 VAL A C 1
ATOM 673 O O . VAL A 1 83 ? -8.816 -12.170 -16.217 1.00 45.66 83 VAL A O 1
ATOM 676 N N . TYR A 1 84 ? -8.269 -11.352 -14.212 1.00 44.19 84 TYR A N 1
ATOM 677 C CA . TYR A 1 84 ? -9.281 -10.279 -14.245 1.00 44.19 84 TYR A CA 1
ATOM 678 C C . TYR A 1 84 ? -8.795 -8.958 -14.857 1.00 44.19 84 TYR A C 1
ATOM 680 O O . TYR A 1 84 ? -9.625 -8.146 -15.258 1.00 44.19 84 TYR A O 1
ATOM 688 N N . LEU A 1 85 ? -7.479 -8.735 -14.947 1.00 43.88 85 LEU A N 1
ATOM 689 C CA . LEU A 1 85 ? -6.904 -7.548 -15.601 1.00 43.88 85 LEU A CA 1
ATOM 690 C C . LEU A 1 85 ? -6.425 -7.819 -17.032 1.00 43.88 85 LEU A C 1
ATOM 692 O O . LEU A 1 85 ? -6.185 -6.876 -17.781 1.00 43.88 85 LEU A O 1
ATOM 696 N N . GLN A 1 86 ? -6.370 -9.086 -17.450 1.00 40.88 86 GLN A N 1
ATOM 69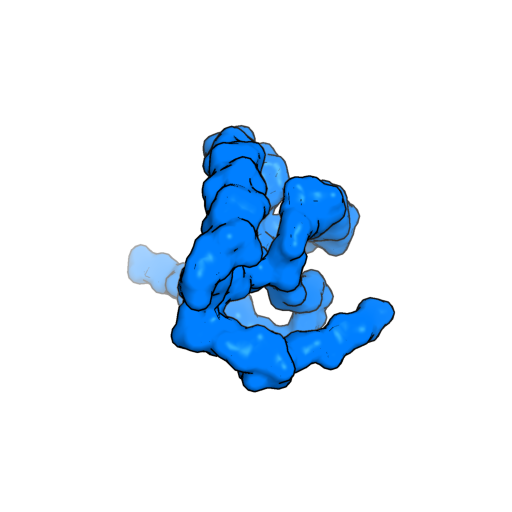7 C CA . GLN A 1 86 ? -6.389 -9.440 -18.864 1.00 40.88 86 GLN A CA 1
ATOM 698 C C . GLN A 1 86 ? -7.821 -9.285 -19.387 1.00 40.88 86 GLN A C 1
ATOM 700 O O . GLN A 1 86 ? -8.540 -10.263 -19.568 1.00 40.88 86 GLN A O 1
ATOM 705 N N . TYR A 1 87 ? -8.253 -8.044 -19.624 1.00 38.78 87 TYR A N 1
ATOM 706 C CA . TYR A 1 87 ? -9.239 -7.822 -20.677 1.00 38.78 87 TYR A CA 1
ATOM 707 C C . TYR A 1 87 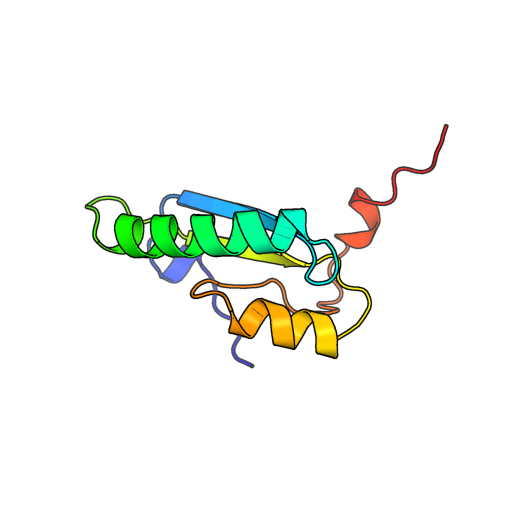? -8.542 -8.204 -21.989 1.00 38.78 87 TYR A C 1
ATOM 709 O O . TYR A 1 87 ? -7.544 -7.569 -22.331 1.00 38.78 87 TYR A O 1
ATOM 717 N N . PRO A 1 88 ? -8.991 -9.245 -22.709 1.00 42.38 88 PRO A N 1
ATOM 718 C CA . PRO A 1 88 ? -8.596 -9.383 -24.092 1.00 42.38 88 PRO A CA 1
ATOM 719 C C . PRO A 1 88 ? -9.244 -8.216 -24.830 1.00 42.38 88 PRO A C 1
ATOM 721 O O . PRO A 1 88 ? -10.457 -8.007 -24.716 1.00 42.38 88 PRO A O 1
ATOM 724 N N . ASP A 1 89 ? -8.427 -7.444 -25.535 1.00 47.94 89 ASP A N 1
ATOM 725 C CA . ASP A 1 89 ? -8.895 -6.490 -26.528 1.00 47.94 89 ASP A CA 1
ATOM 726 C C . ASP A 1 89 ? -10.027 -7.120 -27.364 1.00 47.94 89 ASP A C 1
ATOM 728 O O . ASP A 1 89 ? -9.913 -8.247 -27.863 1.00 47.94 89 ASP A O 1
ATOM 732 N N . GLN A 1 90 ? -11.143 -6.392 -27.462 1.00 40.56 90 GLN A N 1
ATOM 733 C CA . GLN A 1 90 ? -11.985 -6.419 -28.656 1.00 40.56 90 GLN A CA 1
ATOM 734 C C . GLN A 1 90 ? -11.200 -5.788 -29.804 1.00 40.56 90 GLN A C 1
ATOM 736 O O . GLN A 1 90 ? -10.580 -4.729 -29.557 1.00 40.56 90 GLN A O 1
#

pLDDT: mean 80.07, std 17.67, range [38.78, 95.62]

Sequence (90 aa):
MEIKTLWKDDAKTIGIYFSVEWYPPCRDITSTLTQCYIEAQASEHPFQLVLVSSDEDEQSFNKYCAQMPWYAVLFNAGAPFLVYLQYPDQ

Secondary structure (DSSP, 8-state):
-----GGGGT-S-EEEEEE-SSSHHHHHHHHHHHHHHHHHHTSSS--EEEEEE--SSHHHHHHHHTT-SSEEPPTT---THHHHH-----

Foldseek 3Di:
DDDDDPVVVVAPAEAEDEAFQVDVVRVVVQVVVQVVLVVQVPDPHHHAYEYDYPYPDPVRVVVSVVSHPGHYDDDPVVDCPVVVPPPPDD